Protein AF-A0A2I0UQT2-F1 (afdb_monomer_lite)

Secondary structure (DSSP, 8-state):
-EEEEEEE----------S----------EEEEEEEE-GGGEEEEEEESS-TTEEEEEEEETTTTEEEEEEEE-SSHHHHHHHHHHHHHHHHHHHSSPPPEEEESS--

Foldseek 3Di:
DDWDKDFDPPDPPDPPPDDDDPDPDDRPGPIDTPDDDDLQQFQEKEAEPVQLQWIKTWGADPVVRDIDIDIDGHPDNVVVVVVVVVSQVVNCVVVVDGHHYYYYHDDD

Radius of gyration: 18.78 Å; chains: 1; bounding box: 44×28×52 Å

Organism: NCBI:txid1758121

InterPro domains:
  IPR057676 STK11-interacting protein, C-terminal PH domain [PF25624] (1-103)

Structure (mmCIF, N/CA/C/O backbone):
data_AF-A0A2I0UQT2-F1
#
_entry.id   AF-A0A2I0UQT2-F1
#
loop_
_atom_site.group_PDB
_atom_site.id
_atom_site.type_symbol
_atom_site.label_atom_id
_atom_site.label_alt_id
_atom_site.label_comp_id
_atom_site.label_asym_id
_atom_site.label_entity_id
_atom_site.label_seq_id
_atom_site.pdbx_PDB_ins_code
_atom_site.Cartn_x
_atom_site.Cartn_y
_atom_site.Cartn_z
_atom_site.occupancy
_atom_site.B_iso_or_equiv
_atom_site.auth_seq_id
_atom_site.auth_comp_id
_atom_site.auth_asym_id
_atom_site.auth_atom_id
_atom_site.pdbx_PDB_model_num
ATOM 1 N N . MET A 1 1 ? 9.718 6.534 -0.800 1.00 85.25 1 MET A N 1
ATOM 2 C CA . MET A 1 1 ? 10.264 5.197 -0.462 1.00 85.25 1 MET A CA 1
ATOM 3 C C . MET A 1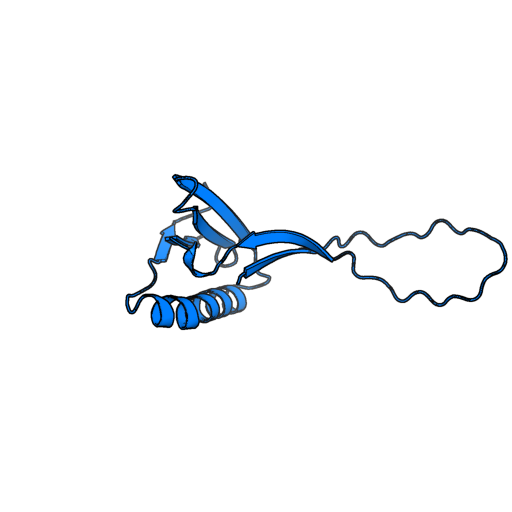 1 ? 9.426 4.632 0.669 1.00 85.25 1 MET A C 1
ATOM 5 O O . MET A 1 1 ? 9.088 5.401 1.558 1.00 85.25 1 MET A O 1
ATOM 9 N N . LEU A 1 2 ? 9.088 3.347 0.612 1.00 91.00 2 LEU A N 1
ATOM 10 C CA . LEU A 1 2 ? 8.327 2.615 1.621 1.00 91.00 2 LEU A CA 1
ATOM 11 C C . LEU A 1 2 ? 9.235 1.647 2.382 1.00 91.00 2 LEU A C 1
ATOM 13 O O . LEU A 1 2 ? 10.154 1.057 1.807 1.00 91.00 2 LEU A O 1
ATOM 17 N N . PHE A 1 3 ? 8.943 1.471 3.666 1.00 90.31 3 PHE A N 1
ATOM 18 C CA . PHE A 1 3 ? 9.668 0.581 4.563 1.00 90.31 3 PHE A CA 1
ATOM 19 C C . PHE A 1 3 ? 8.652 -0.264 5.324 1.00 90.31 3 PHE A C 1
ATOM 21 O O . PHE A 1 3 ? 7.803 0.284 6.024 1.00 90.31 3 PHE A O 1
ATOM 28 N N . LEU A 1 4 ? 8.736 -1.583 5.174 1.00 90.94 4 LEU A N 1
ATOM 29 C CA . LEU A 1 4 ? 7.925 -2.521 5.934 1.00 90.94 4 LEU A CA 1
ATOM 30 C C . LEU A 1 4 ? 8.678 -2.893 7.208 1.00 90.94 4 LEU A C 1
ATOM 32 O O . LEU A 1 4 ? 9.771 -3.463 7.147 1.00 90.94 4 LEU A O 1
ATOM 36 N N . LEU A 1 5 ? 8.092 -2.556 8.351 1.00 88.94 5 LEU A N 1
ATOM 37 C CA . LEU A 1 5 ? 8.660 -2.807 9.669 1.00 88.94 5 LEU A CA 1
ATOM 38 C C . LEU A 1 5 ? 7.892 -3.938 10.359 1.00 88.94 5 LEU A C 1
ATOM 40 O O . LEU A 1 5 ? 6.673 -4.029 10.242 1.00 88.94 5 LEU A O 1
ATOM 44 N N . GLU A 1 6 ? 8.611 -4.790 11.078 1.00 84.38 6 GLU A N 1
ATOM 45 C CA . GLU A 1 6 ? 8.053 -5.776 11.996 1.00 84.38 6 GLU A CA 1
ATOM 46 C C . GLU A 1 6 ? 8.283 -5.297 13.417 1.00 84.38 6 GLU A C 1
ATOM 48 O O . GLU A 1 6 ? 9.428 -5.108 13.829 1.00 84.38 6 GLU A O 1
ATOM 53 N N . GLU A 1 7 ? 7.206 -5.107 14.165 1.00 80.56 7 GLU A N 1
ATOM 54 C CA . GLU A 1 7 ? 7.304 -4.829 15.586 1.00 80.56 7 GLU A CA 1
ATOM 55 C C . GLU A 1 7 ? 7.127 -6.131 16.367 1.00 80.56 7 GLU A C 1
ATOM 57 O O . GLU A 1 7 ? 6.069 -6.759 16.343 1.00 80.56 7 GLU A O 1
ATOM 62 N N . ASN A 1 8 ? 8.178 -6.551 17.070 1.00 75.25 8 ASN A N 1
ATOM 63 C CA . ASN A 1 8 ? 8.104 -7.701 17.959 1.00 75.25 8 ASN A CA 1
ATOM 64 C C . ASN A 1 8 ? 7.667 -7.243 19.354 1.00 75.25 8 ASN A C 1
ATOM 66 O O . ASN A 1 8 ? 8.464 -6.700 20.116 1.00 75.25 8 ASN A O 1
ATOM 70 N N . HIS A 1 9 ? 6.407 -7.515 19.709 1.00 68.44 9 HIS A N 1
ATOM 71 C CA . HIS A 1 9 ? 5.831 -7.219 21.035 1.00 68.44 9 HIS A CA 1
ATOM 72 C C . HIS A 1 9 ? 6.261 -8.212 22.126 1.00 68.44 9 HIS A C 1
ATOM 74 O O . HIS A 1 9 ? 5.730 -8.192 23.237 1.00 68.44 9 HIS A O 1
ATOM 80 N N . GLN A 1 10 ? 7.211 -9.106 21.833 1.00 71.94 10 GLN A N 1
ATOM 81 C CA . GLN A 1 10 ? 7.800 -9.953 22.863 1.00 71.94 10 GLN A CA 1
ATOM 82 C C . GLN A 1 10 ? 8.554 -9.062 23.848 1.00 71.94 10 GLN A C 1
ATOM 84 O O . GLN A 1 10 ? 9.560 -8.440 23.503 1.00 71.94 10 GLN A O 1
ATOM 89 N N . TRP A 1 11 ? 8.047 -9.009 25.080 1.00 57.28 11 TRP A N 1
ATOM 90 C CA . TRP A 1 11 ? 8.743 -8.402 26.203 1.00 57.28 11 TRP A CA 1
ATOM 91 C C . TRP A 1 11 ? 10.118 -9.056 26.292 1.00 57.28 11 TRP A C 1
ATOM 93 O O . TRP A 1 11 ? 10.216 -10.269 26.492 1.00 57.28 11 TRP A O 1
ATOM 103 N N . GLN A 1 12 ? 11.179 -8.272 26.107 1.00 56.97 12 GLN A N 1
ATOM 104 C CA . GLN A 1 12 ? 12.522 -8.762 26.366 1.00 56.97 12 GLN A CA 1
ATOM 105 C C . GLN A 1 12 ? 12.620 -9.041 27.869 1.00 56.97 12 GLN A C 1
ATOM 107 O O . GLN A 1 12 ? 12.838 -8.130 28.665 1.00 56.97 12 GLN A O 1
ATOM 112 N N . VAL A 1 13 ? 12.444 -10.298 28.276 1.00 52.72 13 VAL A N 1
ATOM 113 C CA . VAL A 1 13 ? 12.934 -10.749 29.576 1.00 52.72 13 VAL A CA 1
ATOM 114 C C . VAL A 1 13 ? 14.448 -10.766 29.430 1.00 52.72 13 VAL A C 1
ATOM 116 O O . VAL A 1 13 ? 15.012 -11.702 28.865 1.00 52.72 13 VAL A O 1
ATOM 119 N N . GLN A 1 14 ? 15.104 -9.679 29.837 1.00 56.03 14 GLN A N 1
ATOM 120 C CA . GLN A 1 14 ? 16.555 -9.680 29.950 1.00 56.03 14 GLN A CA 1
ATOM 121 C C . GLN A 1 14 ? 16.934 -10.841 30.881 1.00 56.03 14 GLN A C 1
ATOM 123 O O . GLN A 1 14 ? 16.368 -10.934 31.974 1.00 56.03 14 GLN A O 1
ATOM 128 N N . PRO A 1 15 ? 17.845 -11.751 30.492 1.00 47.97 15 PRO A N 1
ATOM 129 C CA . PRO A 1 15 ? 18.445 -12.627 31.477 1.00 47.97 15 PRO A CA 1
ATOM 130 C C . PRO A 1 15 ? 19.174 -11.720 32.469 1.00 47.97 15 PRO A C 1
ATOM 132 O O . PRO A 1 15 ? 20.009 -10.909 32.069 1.00 47.97 15 PRO A O 1
ATOM 135 N N . SER A 1 16 ? 18.809 -11.816 33.745 1.00 45.72 16 SER A N 1
ATOM 136 C CA . SER A 1 16 ? 19.527 -11.179 34.840 1.00 45.72 16 SER A CA 1
ATOM 137 C C . SER A 1 16 ? 20.955 -11.724 34.852 1.00 45.72 16 SER A C 1
ATOM 139 O O . SER A 1 16 ? 21.213 -12.802 35.386 1.00 45.72 16 SER A O 1
ATOM 141 N N . LEU A 1 17 ? 21.872 -11.015 34.195 1.00 45.66 17 LEU A N 1
ATOM 142 C CA . LEU A 1 17 ? 23.288 -11.109 34.502 1.00 45.66 17 LEU A CA 1
ATOM 143 C C . LEU A 1 17 ? 23.504 -10.248 35.740 1.00 45.66 17 LEU A C 1
ATOM 145 O O . LEU A 1 17 ? 2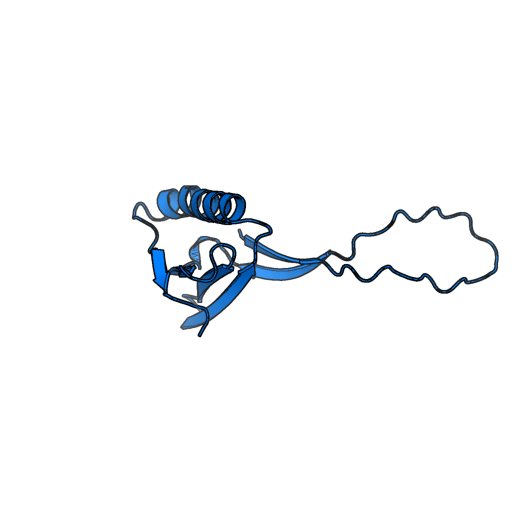3.690 -9.036 35.652 1.00 45.66 17 LEU A O 1
ATOM 149 N N . ASP A 1 18 ? 23.428 -10.895 36.898 1.00 47.91 18 ASP A N 1
ATOM 150 C CA . ASP A 1 18 ? 24.135 -10.412 38.073 1.00 47.91 18 ASP A CA 1
ATOM 151 C C . ASP A 1 18 ? 25.621 -10.301 37.695 1.00 47.91 18 ASP A C 1
ATOM 153 O O . ASP A 1 18 ? 26.284 -11.304 37.443 1.00 47.91 18 ASP A O 1
ATOM 157 N N . GLU A 1 19 ? 26.098 -9.077 37.493 1.00 48.44 19 GLU A N 1
ATOM 158 C CA . GLU A 1 19 ? 27.075 -8.397 38.353 1.00 48.44 19 GLU A CA 1
ATOM 159 C C . GLU A 1 19 ? 27.675 -7.198 37.592 1.00 48.44 19 GLU A C 1
ATOM 161 O O . GLU A 1 19 ? 28.349 -7.340 36.575 1.00 48.44 19 GLU A O 1
ATOM 166 N N . ASP A 1 20 ? 27.405 -6.012 38.145 1.00 48.12 20 ASP A N 1
ATOM 167 C CA . ASP A 1 20 ? 28.183 -4.779 38.004 1.00 48.12 20 ASP A CA 1
ATOM 168 C C . ASP A 1 20 ? 28.267 -4.149 36.605 1.00 48.12 20 ASP A C 1
ATOM 170 O O . ASP A 1 20 ? 29.298 -4.222 35.963 1.00 48.12 20 ASP 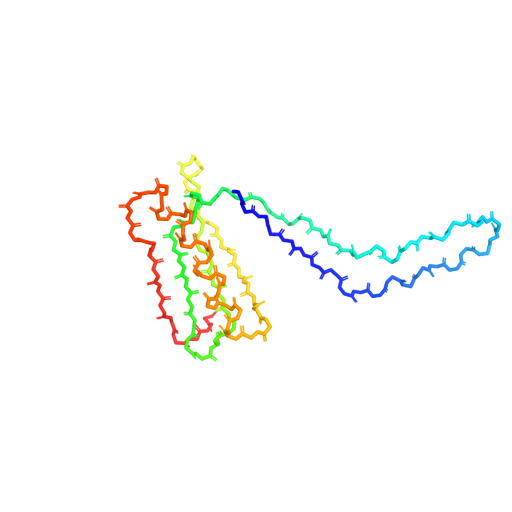A O 1
ATOM 174 N N . HIS A 1 21 ? 27.210 -3.472 36.141 1.00 43.34 21 HIS A N 1
ATOM 175 C CA . HIS A 1 21 ? 27.346 -2.269 35.302 1.00 43.34 21 HIS A CA 1
ATOM 176 C C . HIS A 1 21 ? 26.012 -1.500 35.260 1.00 43.34 21 HIS A C 1
ATOM 178 O O . HIS A 1 21 ? 25.031 -1.948 34.666 1.00 43.34 21 HIS A O 1
ATOM 184 N N . GLU A 1 22 ? 25.989 -0.312 35.871 1.00 47.41 22 GLU A N 1
ATOM 185 C CA . GLU A 1 22 ? 24.953 0.706 35.676 1.00 47.41 22 GLU A CA 1
ATOM 186 C C . GLU A 1 22 ? 24.882 1.094 34.191 1.00 47.41 22 GLU A C 1
ATOM 188 O O . GLU A 1 22 ? 25.638 1.929 33.697 1.00 47.41 22 GLU A O 1
ATOM 193 N N . ALA A 1 23 ? 23.973 0.470 33.451 1.00 44.00 23 ALA A N 1
ATOM 194 C CA . ALA A 1 23 ? 23.556 0.945 32.145 1.00 44.00 23 ALA A CA 1
ATOM 195 C C . ALA A 1 23 ? 22.048 0.752 32.043 1.00 44.00 23 ALA A C 1
ATOM 197 O O . ALA A 1 23 ? 21.555 -0.307 31.658 1.00 44.00 23 ALA A O 1
ATOM 198 N N . GLU A 1 24 ? 21.330 1.805 32.420 1.00 46.16 24 GLU A N 1
ATOM 199 C CA . GLU A 1 24 ? 19.916 2.017 32.146 1.00 46.16 24 GLU A CA 1
ATOM 200 C C . GLU A 1 24 ? 19.703 1.911 30.623 1.00 46.16 24 GLU A C 1
ATOM 202 O O . GLU A 1 24 ? 19.833 2.881 29.875 1.00 46.16 24 GLU A O 1
ATOM 207 N N . MET A 1 25 ? 19.487 0.695 30.115 1.00 49.12 25 MET A N 1
ATOM 208 C CA . MET A 1 25 ? 19.123 0.499 28.718 1.00 49.12 25 MET A CA 1
ATOM 209 C C . MET A 1 25 ? 17.624 0.768 28.602 1.00 49.12 25 MET A C 1
ATOM 211 O O . MET A 1 25 ? 16.838 0.043 29.216 1.00 49.12 25 MET A O 1
ATOM 215 N N . PRO A 1 26 ? 17.198 1.778 27.823 1.00 50.09 26 PRO A N 1
ATOM 216 C CA . PRO A 1 26 ? 15.780 1.995 27.593 1.00 50.09 26 P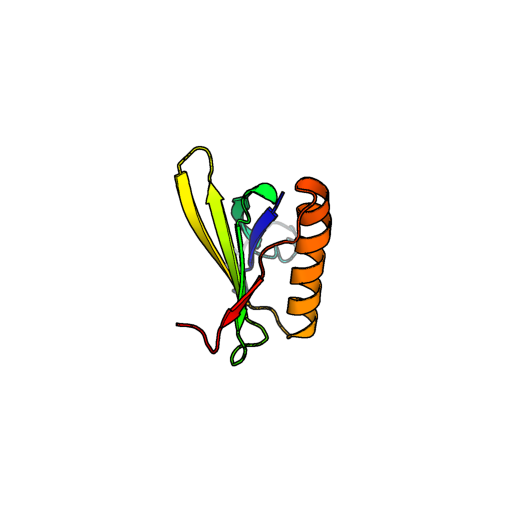RO A CA 1
ATOM 217 C C . PRO A 1 26 ? 15.187 0.752 26.913 1.00 50.09 26 PRO A C 1
ATOM 219 O O . PRO A 1 26 ? 15.919 0.051 26.200 1.00 50.09 26 PRO A O 1
ATOM 222 N N . PRO A 1 27 ? 13.882 0.472 27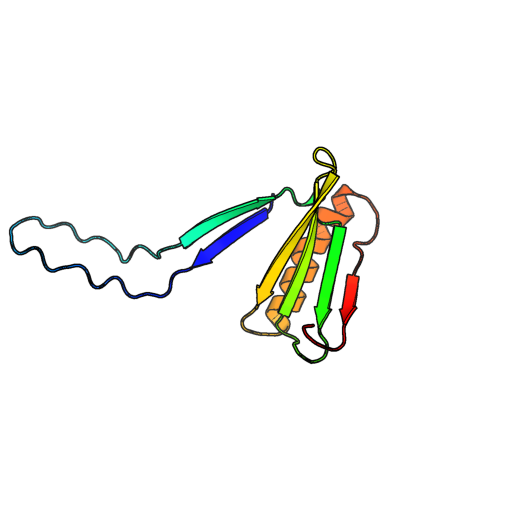.091 1.00 54.47 27 PRO A N 1
ATOM 223 C CA . PRO A 1 27 ? 13.219 -0.616 26.390 1.00 54.47 27 PRO A CA 1
ATOM 224 C C . PRO A 1 27 ? 13.360 -0.355 24.891 1.00 54.47 27 PRO A C 1
ATOM 226 O O . PRO A 1 27 ? 12.706 0.519 24.324 1.00 54.47 27 PRO A O 1
ATOM 229 N N . ARG A 1 28 ? 14.287 -1.065 24.245 1.00 58.81 28 ARG A N 1
ATOM 230 C CA . ARG A 1 28 ? 14.451 -0.993 22.799 1.00 58.81 28 ARG A CA 1
ATOM 231 C C . ARG A 1 28 ? 13.247 -1.714 22.219 1.00 58.81 28 ARG A C 1
ATOM 233 O O . ARG A 1 28 ? 13.175 -2.938 22.283 1.00 58.81 28 ARG A O 1
ATOM 240 N N . SER A 1 29 ? 12.285 -0.955 21.706 1.00 60.38 29 SER A N 1
ATOM 241 C CA . SER A 1 29 ? 11.249 -1.505 20.843 1.00 60.38 29 SER A CA 1
ATOM 242 C C . SER A 1 29 ? 11.949 -2.293 19.731 1.00 60.38 29 SER A C 1
ATOM 244 O O . SER A 1 29 ? 12.779 -1.761 18.991 1.00 60.38 29 SER A O 1
ATOM 246 N N . ASN A 1 30 ? 11.693 -3.600 19.678 1.00 71.88 30 ASN A N 1
ATOM 247 C CA . ASN A 1 30 ? 12.297 -4.511 18.709 1.00 71.88 30 ASN A CA 1
ATOM 248 C C . ASN A 1 30 ? 11.617 -4.319 17.347 1.00 71.88 30 ASN A C 1
ATOM 250 O O . ASN A 1 30 ? 10.834 -5.162 16.907 1.00 71.88 30 ASN A O 1
ATOM 254 N N . ILE A 1 31 ? 11.885 -3.181 16.709 1.00 78.25 31 ILE A N 1
ATOM 255 C CA . ILE A 1 31 ? 11.404 -2.860 15.368 1.00 78.25 31 ILE A CA 1
ATOM 256 C C . ILE A 1 31 ? 12.472 -3.305 14.368 1.00 78.25 31 ILE A C 1
ATOM 258 O O . ILE A 1 31 ? 13.572 -2.751 14.334 1.00 78.25 31 ILE A O 1
ATOM 262 N N . GLN A 1 32 ? 12.154 -4.304 13.549 1.00 84.69 32 GLN A N 1
ATOM 263 C CA . GLN A 1 32 ? 13.035 -4.810 12.501 1.00 84.69 32 GLN A CA 1
ATOM 264 C C . GLN A 1 32 ? 12.547 -4.357 11.123 1.00 84.69 32 GLN A C 1
ATOM 266 O O . GLN A 1 32 ? 11.368 -4.461 10.802 1.00 84.69 32 GLN A O 1
ATOM 271 N N . LEU A 1 33 ? 13.459 -3.889 10.269 1.00 87.50 33 LEU A N 1
ATOM 272 C CA . LEU A 1 33 ? 13.146 -3.638 8.863 1.00 87.50 33 LEU A CA 1
ATOM 273 C C . LEU A 1 33 ? 13.028 -4.977 8.122 1.00 87.50 33 LEU A C 1
ATOM 275 O O . LEU A 1 33 ? 14.032 -5.672 7.969 1.00 87.50 33 LEU A O 1
ATOM 279 N N . LYS A 1 34 ? 11.826 -5.326 7.650 1.00 88.69 34 LYS A N 1
ATOM 280 C CA . LYS A 1 34 ? 11.605 -6.523 6.824 1.00 88.69 34 LYS A CA 1
ATOM 281 C C . LYS A 1 34 ? 11.996 -6.277 5.380 1.00 88.69 34 LYS A C 1
ATOM 283 O O . LYS A 1 34 ? 12.716 -7.070 4.785 1.00 88.69 34 LYS A O 1
ATOM 288 N N . GLU A 1 35 ? 11.491 -5.187 4.810 1.00 90.81 35 GLU A N 1
ATOM 289 C CA . GLU A 1 35 ? 11.612 -4.937 3.380 1.00 90.81 35 GLU A CA 1
ATOM 290 C C . GLU A 1 35 ? 11.568 -3.440 3.064 1.00 90.81 35 GLU A C 1
ATOM 292 O O . GLU A 1 35 ? 10.994 -2.635 3.801 1.00 90.81 35 GLU A O 1
ATOM 297 N N . LYS A 1 36 ? 12.187 -3.059 1.947 1.00 92.62 36 LYS A N 1
ATOM 298 C CA . LYS A 1 36 ? 12.203 -1.695 1.426 1.00 92.62 36 LYS A CA 1
ATOM 299 C C . LYS A 1 36 ? 11.795 -1.718 -0.038 1.00 92.62 36 LYS A C 1
ATOM 301 O O . LYS A 1 36 ? 12.418 -2.417 -0.829 1.00 92.62 36 LYS A O 1
ATOM 306 N N . GLN A 1 37 ? 10.817 -0.895 -0.395 1.00 92.75 37 GLN A N 1
ATOM 307 C CA . GLN A 1 37 ? 10.293 -0.797 -1.758 1.00 92.75 37 GLN A CA 1
ATOM 308 C C . GLN A 1 37 ? 10.125 0.673 -2.157 1.00 92.75 37 GLN A C 1
ATOM 310 O O . GLN A 1 37 ? 9.772 1.505 -1.316 1.00 92.75 37 GLN A O 1
ATOM 315 N N . PRO A 1 38 ? 10.393 1.070 -3.410 1.00 93.75 38 PRO A N 1
ATOM 316 C CA . PRO A 1 38 ? 10.008 2.392 -3.868 1.00 93.75 38 PRO A CA 1
ATOM 317 C C . PRO A 1 38 ? 8.486 2.478 -3.969 1.00 93.75 38 PRO A C 1
ATOM 319 O O . PRO A 1 38 ? 7.801 1.494 -4.227 1.00 93.75 38 PRO A O 1
ATOM 322 N N . ILE A 1 39 ? 7.950 3.684 -3.771 1.00 93.12 39 ILE A N 1
ATOM 323 C CA . ILE A 1 39 ? 6.504 3.895 -3.896 1.00 93.12 39 ILE A CA 1
ATOM 324 C C . ILE A 1 39 ? 6.031 3.592 -5.324 1.00 93.12 39 ILE A C 1
ATOM 326 O O . ILE A 1 39 ? 4.937 3.081 -5.515 1.00 93.12 39 ILE A O 1
ATOM 330 N N . SER A 1 40 ? 6.905 3.808 -6.310 1.00 93.44 40 SER A N 1
ATOM 331 C CA . SER A 1 40 ? 6.665 3.493 -7.716 1.00 93.44 40 SER A CA 1
ATOM 332 C C . SER A 1 40 ? 6.450 2.009 -8.000 1.00 93.44 40 SER A C 1
ATOM 334 O O . SER A 1 40 ? 5.884 1.693 -9.037 1.00 93.44 40 SER A O 1
ATOM 336 N N . SER A 1 41 ? 6.888 1.104 -7.115 1.00 95.12 41 SER A N 1
ATOM 337 C CA . SER A 1 41 ? 6.631 -0.330 -7.289 1.00 95.12 41 SER A CA 1
ATOM 338 C C . SER A 1 41 ? 5.175 -0.694 -7.018 1.00 95.12 41 SER A C 1
ATOM 340 O O . SER A 1 41 ? 4.757 -1.773 -7.415 1.00 95.12 41 SER A O 1
ATOM 342 N N . ILE A 1 42 ? 4.385 0.145 -6.337 1.00 95.69 42 ILE A N 1
ATOM 343 C CA . ILE A 1 42 ? 2.981 -0.182 -6.059 1.00 95.69 42 ILE A CA 1
ATOM 344 C C . ILE A 1 42 ? 2.215 -0.226 -7.378 1.00 95.69 42 ILE A C 1
ATOM 346 O O . ILE A 1 42 ? 2.087 0.790 -8.059 1.00 95.69 42 ILE A O 1
ATOM 350 N N . SER A 1 43 ? 1.683 -1.399 -7.706 1.00 94.88 43 SER A N 1
ATOM 351 C CA . SER A 1 43 ? 0.895 -1.632 -8.915 1.00 94.88 43 SER A CA 1
ATOM 352 C C . SER A 1 43 ? -0.609 -1.646 -8.637 1.00 94.88 43 SER A C 1
ATOM 354 O O . SER A 1 43 ? -1.408 -1.311 -9.513 1.00 94.88 43 SER A O 1
ATOM 356 N N . ASN A 1 44 ? -1.019 -2.042 -7.428 1.00 95.19 44 ASN A N 1
ATOM 357 C CA . ASN A 1 44 ? -2.424 -2.116 -7.038 1.00 95.19 44 ASN A CA 1
ATOM 358 C C . ASN A 1 44 ? -2.585 -2.081 -5.512 1.00 95.19 44 ASN A C 1
ATOM 360 O O . ASN A 1 44 ? -1.751 -2.612 -4.774 1.00 95.19 44 ASN A O 1
ATOM 364 N N . VAL A 1 45 ? -3.700 -1.517 -5.056 1.00 96.44 45 VAL A N 1
ATOM 365 C CA . VAL A 1 45 ? -4.122 -1.524 -3.654 1.00 96.44 45 VAL A CA 1
ATOM 366 C C . VAL A 1 45 ? -5.431 -2.291 -3.531 1.00 96.44 45 VAL A C 1
ATOM 368 O O . VAL A 1 45 ? -6.417 -1.951 -4.181 1.00 96.44 45 VAL A O 1
ATOM 371 N N . ILE A 1 46 ? -5.457 -3.317 -2.687 1.00 96.44 46 ILE A N 1
ATOM 372 C CA . ILE A 1 46 ? -6.640 -4.148 -2.461 1.00 96.44 46 ILE A CA 1
ATOM 373 C C . ILE A 1 46 ? -7.106 -3.970 -1.017 1.00 96.44 46 ILE A C 1
ATOM 375 O O . ILE A 1 46 ? -6.314 -4.108 -0.084 1.00 96.44 46 ILE A O 1
ATOM 379 N N . THR A 1 47 ? -8.396 -3.704 -0.840 1.00 95.88 47 THR A N 1
ATOM 380 C CA . THR A 1 47 ? -9.076 -3.678 0.463 1.00 95.88 47 THR A CA 1
ATOM 381 C C . THR A 1 47 ? -10.195 -4.718 0.502 1.00 95.88 47 THR A C 1
ATOM 383 O O . THR A 1 47 ? -10.603 -5.243 -0.538 1.00 95.88 47 THR A O 1
ATOM 386 N N . TYR A 1 48 ? -10.700 -5.036 1.695 1.00 95.31 48 TYR A N 1
ATOM 387 C CA . TYR A 1 48 ? -11.665 -6.122 1.888 1.00 95.31 48 TYR A CA 1
ATOM 388 C C . TYR A 1 48 ? -12.941 -5.639 2.584 1.00 95.31 48 TYR A C 1
ATOM 390 O O . TYR A 1 48 ? -12.883 -4.924 3.582 1.00 95.31 48 TYR A O 1
ATOM 398 N N . ARG A 1 49 ? -14.116 -6.056 2.093 1.00 92.75 49 ARG A N 1
ATOM 399 C CA . ARG A 1 49 ? -15.416 -5.669 2.678 1.00 92.75 49 ARG A CA 1
ATOM 400 C C . ARG A 1 49 ? -15.655 -6.312 4.040 1.00 92.75 49 ARG A C 1
ATOM 402 O O . ARG A 1 49 ? -16.156 -5.651 4.942 1.00 92.75 49 ARG A O 1
ATOM 409 N N . LEU A 1 50 ? -15.328 -7.596 4.174 1.00 94.31 50 LEU A N 1
ATOM 410 C CA . LEU A 1 50 ? -15.508 -8.368 5.408 1.00 94.31 50 LEU A CA 1
ATOM 411 C C . LEU A 1 50 ? -14.355 -8.169 6.402 1.00 94.31 50 LEU A C 1
ATOM 413 O O . LEU A 1 50 ? -14.493 -8.510 7.574 1.00 94.31 50 LEU A O 1
ATOM 417 N N . CYS A 1 51 ? -13.238 -7.597 5.947 1.00 94.12 51 CYS A N 1
ATOM 418 C CA . CYS A 1 51 ? -12.044 -7.347 6.751 1.00 94.12 51 CYS A CA 1
ATOM 419 C C . CYS A 1 51 ? -11.601 -5.883 6.563 1.00 94.12 51 CYS A C 1
ATOM 421 O O . CYS A 1 51 ? -10.612 -5.616 5.883 1.00 94.12 51 CYS A O 1
ATOM 423 N N . PRO A 1 52 ? -12.344 -4.909 7.127 1.00 93.31 52 PRO A N 1
ATOM 424 C CA . PRO A 1 52 ? -12.157 -3.484 6.837 1.00 93.31 52 PRO A CA 1
ATOM 425 C C . PRO A 1 52 ? -10.865 -2.882 7.413 1.00 93.31 52 PRO A C 1
ATOM 427 O O . PRO A 1 52 ? -10.597 -1.707 7.183 1.00 93.31 52 PRO A O 1
ATOM 430 N N . CYS A 1 53 ? -10.080 -3.664 8.160 1.00 95.81 53 CYS A N 1
ATOM 431 C CA . CYS A 1 53 ? -8.768 -3.275 8.681 1.00 95.81 53 CYS A CA 1
ATOM 432 C C . CYS A 1 53 ? -7.606 -3.892 7.888 1.00 95.81 53 CYS A C 1
ATOM 434 O O . CYS A 1 53 ? -6.448 -3.639 8.206 1.00 95.81 53 CYS A O 1
ATOM 436 N N . ASP A 1 54 ? -7.885 -4.726 6.887 1.00 95.75 54 ASP A N 1
ATOM 437 C CA . ASP A 1 54 ? -6.863 -5.448 6.139 1.00 95.75 54 ASP A CA 1
ATOM 438 C C . ASP A 1 54 ? -6.659 -4.815 4.757 1.00 95.75 54 ASP A C 1
ATOM 440 O O . ASP A 1 54 ? -7.610 -4.508 4.031 1.00 95.75 54 ASP A O 1
ATOM 444 N N . ILE A 1 55 ? -5.395 -4.627 4.383 1.00 95.62 55 ILE A N 1
ATOM 445 C CA . ILE A 1 55 ? -4.975 -4.080 3.091 1.00 95.62 55 ILE A CA 1
ATOM 446 C C . ILE A 1 55 ? -3.879 -4.955 2.490 1.00 95.62 55 ILE A C 1
ATOM 448 O O . ILE A 1 55 ? -2.950 -5.396 3.173 1.00 95.62 55 ILE A O 1
ATOM 452 N N . LYS A 1 56 ? -3.970 -5.187 1.180 1.00 96.12 56 LYS A N 1
ATOM 453 C CA . LYS A 1 56 ? -2.919 -5.830 0.390 1.00 96.12 56 LYS A CA 1
ATOM 454 C C . LYS A 1 56 ? -2.355 -4.840 -0.618 1.00 96.12 56 LYS A C 1
ATOM 456 O O . LYS A 1 56 ? -3.087 -4.315 -1.457 1.00 96.12 56 LYS A O 1
ATOM 461 N N . LEU A 1 57 ? -1.051 -4.611 -0.554 1.00 96.44 57 LEU A N 1
ATOM 462 C CA . LEU A 1 57 ? -0.311 -3.853 -1.556 1.00 96.44 57 LEU A CA 1
ATOM 463 C C . LEU A 1 57 ? 0.337 -4.836 -2.525 1.00 96.44 57 LEU A C 1
ATOM 465 O O . LEU A 1 57 ? 1.103 -5.706 -2.107 1.00 96.44 57 LEU A O 1
ATOM 469 N N . MET A 1 58 ? 0.021 -4.697 -3.807 1.00 96.19 58 MET A N 1
ATOM 470 C CA . MET A 1 58 ? 0.700 -5.412 -4.883 1.00 96.19 58 MET A CA 1
ATOM 471 C C . MET A 1 58 ? 1.880 -4.563 -5.344 1.00 96.19 58 MET A C 1
ATOM 473 O O . MET A 1 58 ? 1.725 -3.363 -5.593 1.00 96.19 58 MET A O 1
ATOM 477 N N . LEU A 1 59 ? 3.052 -5.179 -5.433 1.00 95.69 59 LEU A N 1
ATOM 478 C CA . LEU A 1 59 ? 4.306 -4.524 -5.769 1.00 95.69 59 LEU A CA 1
ATOM 479 C C . LEU A 1 59 ? 4.900 -5.211 -6.993 1.00 95.69 59 LEU A C 1
ATOM 481 O O . LEU A 1 59 ? 5.088 -6.424 -6.991 1.00 95.69 59 LEU A O 1
ATOM 485 N N . TYR A 1 60 ? 5.198 -4.442 -8.031 1.00 95.62 60 TYR A N 1
ATOM 486 C CA . TYR A 1 60 ? 5.808 -4.940 -9.251 1.00 95.62 60 TYR A CA 1
ATOM 487 C C . TYR A 1 60 ? 7.205 -4.351 -9.428 1.00 95.62 60 TYR A C 1
ATOM 489 O O . TYR A 1 60 ? 7.383 -3.132 -9.466 1.00 95.62 60 TYR A O 1
ATOM 497 N N . ASP A 1 61 ? 8.201 -5.226 -9.540 1.00 93.38 61 ASP A N 1
ATOM 498 C CA . ASP A 1 61 ? 9.567 -4.840 -9.871 1.00 93.38 61 ASP A CA 1
ATOM 499 C C . ASP A 1 61 ? 9.740 -4.855 -11.394 1.00 93.38 61 ASP A C 1
ATOM 501 O O . ASP A 1 61 ? 9.804 -5.910 -12.026 1.00 93.38 61 ASP A O 1
ATOM 505 N N . GLU A 1 62 ? 9.836 -3.672 -11.999 1.00 88.50 62 GLU A N 1
ATOM 506 C CA . GLU A 1 62 ? 10.002 -3.522 -13.447 1.00 88.50 62 GLU A CA 1
ATOM 507 C C . GLU A 1 62 ? 11.341 -4.049 -13.984 1.00 88.50 62 GLU A C 1
ATOM 509 O O . GLU A 1 62 ? 11.446 -4.326 -15.181 1.00 88.50 62 GLU A O 1
ATOM 514 N N . VAL A 1 63 ? 12.365 -4.183 -13.138 1.00 90.75 63 VAL A N 1
ATOM 515 C CA . VAL A 1 63 ? 13.697 -4.663 -13.529 1.00 90.75 63 VAL A CA 1
ATOM 516 C C . VAL A 1 63 ? 13.732 -6.184 -13.493 1.00 90.75 63 VAL A C 1
ATOM 518 O O . VAL A 1 63 ? 14.150 -6.821 -14.459 1.00 90.75 63 VAL A O 1
ATOM 521 N N . LEU A 1 64 ? 13.270 -6.764 -12.388 1.00 91.38 64 LEU A N 1
ATOM 522 C CA . LEU A 1 64 ? 13.255 -8.208 -12.168 1.00 91.38 64 LEU A CA 1
ATOM 523 C C . LEU A 1 64 ? 12.025 -8.891 -12.784 1.00 91.38 64 LEU A C 1
ATOM 525 O O . LEU A 1 64 ? 12.015 -10.113 -12.913 1.00 91.38 64 LEU A O 1
ATOM 529 N N . LYS A 1 65 ? 11.013 -8.115 -13.194 1.00 92.88 65 LYS A N 1
ATOM 530 C CA . LYS A 1 65 ? 9.727 -8.585 -13.738 1.00 92.88 65 LYS A CA 1
ATOM 531 C C . LYS A 1 65 ? 9.005 -9.554 -12.799 1.00 92.88 65 LYS A C 1
ATOM 533 O O . LYS A 1 65 ? 8.336 -10.483 -13.251 1.00 92.88 65 LYS A O 1
ATOM 538 N N . VAL A 1 66 ? 9.137 -9.325 -11.494 1.00 94.38 66 VAL A N 1
ATOM 539 C CA . VAL A 1 66 ? 8.504 -10.127 -10.440 1.00 94.38 66 VAL A CA 1
ATOM 540 C C . VAL A 1 66 ? 7.462 -9.313 -9.691 1.00 94.38 66 VAL A C 1
ATOM 542 O O . VAL A 1 66 ? 7.586 -8.097 -9.544 1.00 94.38 66 VAL A O 1
ATOM 545 N N . GLU A 1 67 ? 6.445 -10.012 -9.201 1.00 94.00 67 GLU A N 1
ATOM 546 C CA . GLU A 1 67 ? 5.409 -9.450 -8.347 1.00 94.00 67 GLU A CA 1
ATOM 547 C C . GLU A 1 67 ? 5.593 -9.956 -6.913 1.00 94.00 67 GLU A C 1
ATOM 549 O O . GLU A 1 67 ? 5.806 -11.149 -6.684 1.00 94.00 67 GLU A O 1
ATOM 554 N N . SER A 1 68 ? 5.516 -9.044 -5.949 1.00 93.94 68 SER A N 1
ATOM 555 C CA . SER A 1 68 ? 5.478 -9.342 -4.521 1.00 93.94 68 SER A CA 1
ATOM 556 C C . SER A 1 68 ? 4.272 -8.668 -3.873 1.00 93.94 68 SER A C 1
ATOM 558 O O . SER A 1 68 ? 3.594 -7.828 -4.472 1.00 93.94 68 SER A O 1
ATOM 560 N N . THR A 1 69 ? 3.949 -9.075 -2.646 1.00 94.94 69 THR A N 1
ATOM 561 C CA . THR A 1 69 ? 2.757 -8.577 -1.958 1.00 94.94 69 THR A CA 1
ATOM 562 C C . THR A 1 69 ? 3.042 -8.280 -0.502 1.00 94.94 69 THR A C 1
ATOM 564 O O . THR A 1 69 ? 3.603 -9.125 0.196 1.00 94.94 69 THR A O 1
ATOM 567 N N . TRP A 1 70 ? 2.582 -7.126 -0.026 1.00 95.50 70 TRP A N 1
ATOM 568 C CA . TRP A 1 70 ? 2.560 -6.800 1.397 1.00 95.50 70 TRP A CA 1
ATOM 569 C C . TRP A 1 70 ? 1.135 -6.878 1.918 1.00 95.50 70 TRP A C 1
ATOM 571 O O . TRP A 1 70 ? 0.257 -6.167 1.432 1.00 95.50 70 TRP A O 1
ATOM 581 N N . HIS A 1 71 ? 0.916 -7.729 2.919 1.00 94.69 71 HIS A N 1
ATOM 582 C CA . HIS A 1 71 ? -0.317 -7.741 3.700 1.00 94.69 71 HIS A CA 1
ATOM 583 C C . HIS A 1 71 ? -0.092 -6.990 5.002 1.00 94.69 71 HIS A C 1
ATOM 585 O O . HIS A 1 71 ? 0.822 -7.311 5.760 1.00 94.69 71 HIS A O 1
ATOM 591 N N . ILE A 1 72 ? -0.921 -5.978 5.234 1.00 93.25 72 ILE A N 1
ATOM 592 C CA . ILE A 1 72 ? -0.847 -5.114 6.405 1.00 93.25 72 ILE A CA 1
ATOM 593 C C . ILE A 1 72 ? -2.234 -5.090 7.034 1.00 93.25 72 ILE A C 1
ATOM 595 O O . ILE A 1 72 ? -3.242 -4.966 6.339 1.00 93.25 72 ILE A O 1
ATOM 599 N N . ARG A 1 73 ? -2.268 -5.195 8.358 1.00 93.38 73 ARG A N 1
ATOM 600 C CA . ARG A 1 73 ? -3.480 -5.031 9.148 1.00 93.38 73 ARG A CA 1
ATOM 601 C C . ARG A 1 73 ? -3.342 -3.779 9.997 1.00 93.38 73 ARG A C 1
ATOM 603 O O . ARG A 1 73 ? -2.357 -3.634 10.716 1.00 93.38 73 ARG A O 1
ATOM 610 N N . THR A 1 74 ? -4.313 -2.885 9.901 1.00 93.19 74 THR A N 1
ATOM 611 C CA . THR A 1 74 ? -4.401 -1.692 10.742 1.00 93.19 74 THR A CA 1
ATOM 612 C C . THR A 1 74 ? -5.196 -1.986 12.011 1.00 93.19 74 THR A C 1
ATOM 614 O O . THR A 1 74 ? -5.928 -2.974 12.104 1.00 93.19 74 THR A O 1
ATOM 617 N N . GLU A 1 75 ? -5.064 -1.121 13.013 1.00 91.62 75 GLU A N 1
ATOM 618 C CA . GLU A 1 75 ? -5.815 -1.259 14.265 1.00 91.62 75 GLU A CA 1
ATOM 619 C C . GLU A 1 75 ? -7.311 -0.977 14.064 1.00 91.62 75 GLU A C 1
ATOM 621 O O . GLU A 1 75 ? -8.156 -1.642 14.666 1.00 91.62 75 GLU A O 1
ATOM 626 N N . CYS A 1 76 ? -7.651 -0.041 13.171 1.00 93.56 76 CYS A N 1
ATOM 627 C CA . CYS A 1 76 ? -9.028 0.294 12.824 1.00 93.56 76 CYS A CA 1
ATOM 628 C C . CYS A 1 76 ? -9.199 0.691 11.339 1.00 93.56 76 CYS A C 1
ATOM 630 O O . CYS A 1 76 ? -8.206 0.979 10.654 1.00 93.56 76 CYS A O 1
ATOM 632 N N . PRO A 1 77 ? -10.444 0.707 10.820 1.00 94.38 77 PRO A N 1
ATOM 633 C CA . PRO A 1 77 ? -10.734 1.038 9.419 1.00 94.38 77 PRO A CA 1
ATOM 634 C C . PRO A 1 77 ? -10.405 2.483 9.026 1.00 94.38 77 PRO A C 1
ATOM 636 O O . PRO A 1 77 ? -10.084 2.762 7.867 1.00 94.38 77 PRO A O 1
ATOM 639 N N . GLU A 1 78 ? -10.474 3.416 9.975 1.00 96.00 78 GLU A N 1
ATOM 640 C CA . GLU A 1 78 ? -10.136 4.823 9.753 1.00 96.00 78 GLU A CA 1
ATOM 641 C C . GLU A 1 78 ? -8.653 4.956 9.398 1.00 96.00 78 GLU A C 1
ATOM 643 O O . GLU A 1 78 ? -8.316 5.574 8.390 1.00 96.00 78 GLU A O 1
ATOM 648 N N . LEU A 1 79 ? -7.780 4.263 10.139 1.00 95.44 79 LEU A N 1
ATOM 649 C CA . LEU A 1 79 ? -6.343 4.218 9.856 1.00 95.44 79 LEU A CA 1
ATOM 650 C C . LEU A 1 79 ? -6.034 3.568 8.505 1.00 95.44 79 LEU A C 1
ATOM 652 O O . LEU A 1 79 ? -5.124 4.009 7.807 1.00 95.44 79 LEU A O 1
ATOM 656 N N . LEU A 1 80 ? -6.791 2.541 8.105 1.00 95.31 80 LEU A N 1
ATOM 657 C CA . LEU A 1 80 ? -6.645 1.958 6.769 1.00 95.31 80 LEU A CA 1
ATOM 658 C C . LEU A 1 80 ? -6.990 2.982 5.688 1.00 95.31 80 LEU A C 1
ATOM 660 O O . LEU A 1 80 ? -6.268 3.106 4.699 1.00 95.31 80 LEU A O 1
ATOM 664 N N . SER A 1 81 ? -8.076 3.726 5.883 1.00 94.00 81 SER A N 1
ATOM 665 C CA . SER A 1 81 ? -8.510 4.759 4.944 1.00 94.00 81 SER A CA 1
ATOM 666 C C . SER A 1 81 ? -7.458 5.865 4.823 1.00 94.00 81 SER A C 1
ATOM 668 O O . SER A 1 81 ? -7.076 6.224 3.711 1.00 94.00 81 SER A O 1
ATOM 670 N N . GLU A 1 82 ? -6.919 6.340 5.948 1.00 95.75 82 GLU A N 1
ATOM 671 C CA . GLU A 1 82 ? -5.828 7.321 5.975 1.00 95.75 82 GLU A CA 1
ATOM 672 C C . GLU A 1 82 ? -4.556 6.802 5.296 1.00 95.75 82 GLU A C 1
ATOM 674 O O . GLU A 1 82 ? -3.945 7.522 4.507 1.00 95.75 82 GLU A O 1
ATOM 679 N N . LEU A 1 83 ? -4.180 5.541 5.534 1.00 94.50 83 LEU A N 1
ATOM 680 C CA . LEU A 1 83 ? -3.021 4.914 4.897 1.00 94.50 83 LEU A CA 1
ATOM 681 C C . LEU A 1 83 ? -3.173 4.865 3.372 1.00 94.50 83 LEU A C 1
ATOM 683 O O . LEU A 1 83 ? -2.235 5.194 2.644 1.00 94.50 83 LEU A O 1
ATOM 687 N N . VAL A 1 84 ? -4.351 4.480 2.875 1.00 94.75 84 VAL A N 1
ATOM 688 C CA . VAL A 1 84 ? -4.632 4.444 1.434 1.00 94.75 84 VAL A CA 1
ATOM 689 C C . VAL A 1 84 ? -4.509 5.839 0.820 1.00 94.75 84 VAL A C 1
ATOM 691 O O . VAL A 1 84 ? -3.924 5.983 -0.253 1.00 94.75 84 VAL A O 1
ATOM 694 N N . GLU A 1 85 ? -5.030 6.868 1.486 1.00 95.44 85 GLU A N 1
ATOM 695 C CA . GLU A 1 85 ? -4.934 8.252 1.012 1.00 95.44 85 GLU A CA 1
ATOM 696 C C . GLU A 1 85 ? -3.497 8.782 1.057 1.00 95.44 85 GLU A C 1
ATOM 698 O O . GLU A 1 85 ? -3.055 9.445 0.115 1.00 95.44 85 GLU A O 1
ATOM 703 N N . TRP A 1 86 ? -2.742 8.428 2.099 1.00 94.81 86 TRP A N 1
ATOM 704 C CA . TRP A 1 86 ? -1.330 8.775 2.231 1.00 94.81 86 TRP A CA 1
ATOM 705 C C . TRP A 1 86 ? -0.468 8.142 1.136 1.00 94.81 86 TRP A C 1
ATOM 707 O O . TRP A 1 86 ? 0.440 8.795 0.632 1.00 94.81 86 TRP A O 1
ATOM 717 N N . ILE A 1 87 ? -0.753 6.899 0.733 1.00 94.88 87 ILE A N 1
ATOM 718 C CA . ILE A 1 87 ? -0.082 6.260 -0.410 1.00 94.88 87 ILE A CA 1
ATOM 719 C C . ILE A 1 87 ? -0.468 6.970 -1.709 1.00 94.88 87 ILE A C 1
ATOM 721 O O . ILE A 1 87 ? 0.390 7.242 -2.550 1.00 94.88 87 ILE A O 1
ATOM 725 N N . ARG A 1 88 ? -1.763 7.263 -1.869 1.00 95.31 88 ARG A N 1
ATOM 726 C CA . ARG A 1 88 ? -2.327 7.810 -3.100 1.00 95.31 88 ARG A CA 1
ATOM 727 C C . ARG A 1 88 ? -1.678 9.137 -3.487 1.00 95.31 88 ARG A C 1
ATOM 729 O O . ARG A 1 88 ? -1.224 9.252 -4.615 1.00 95.31 88 ARG A O 1
ATOM 736 N N . GLY A 1 89 ? -1.583 10.099 -2.569 1.00 95.00 89 GLY A N 1
ATOM 737 C CA . GLY A 1 89 ? -1.054 11.442 -2.857 1.00 95.00 89 GLY A CA 1
ATOM 738 C C . GLY A 1 89 ? 0.281 11.454 -3.625 1.00 95.00 89 GLY A C 1
ATOM 739 O O . GLY A 1 89 ? 0.307 11.858 -4.786 1.00 95.00 89 GLY A O 1
ATOM 740 N N . PRO A 1 90 ? 1.385 10.976 -3.026 1.00 94.56 90 PRO A N 1
ATOM 741 C CA . PRO A 1 90 ? 2.696 10.962 -3.671 1.00 94.56 90 PRO A CA 1
ATOM 742 C C . PRO A 1 90 ? 2.793 9.992 -4.858 1.00 94.56 90 PRO A C 1
ATOM 744 O O . PRO A 1 90 ? 3.618 10.205 -5.744 1.00 94.56 90 PRO A O 1
ATOM 747 N N . TRP A 1 91 ? 1.994 8.918 -4.891 1.00 96.12 91 TRP A N 1
ATOM 748 C CA . TRP A 1 91 ? 1.985 7.996 -6.030 1.00 96.12 91 TRP A CA 1
ATOM 749 C C . TRP A 1 91 ? 1.316 8.637 -7.253 1.00 96.12 91 TRP A C 1
ATOM 751 O O . TRP A 1 91 ? 1.907 8.675 -8.330 1.00 96.12 91 TRP A O 1
ATOM 761 N N . GLU A 1 92 ? 0.118 9.198 -7.091 1.00 96.44 92 GLU A N 1
ATOM 762 C CA . GLU A 1 92 ? -0.628 9.838 -8.182 1.00 96.44 92 GLU A CA 1
ATOM 763 C C . GLU A 1 92 ? 0.072 11.103 -8.675 1.00 96.44 92 GLU A C 1
ATOM 765 O O . GLU A 1 92 ? 0.080 11.362 -9.874 1.00 96.44 92 GLU A O 1
ATOM 770 N N . GLU A 1 93 ? 0.735 11.851 -7.789 1.00 95.50 93 GLU A N 1
ATOM 771 C CA . GLU A 1 93 ? 1.601 12.966 -8.186 1.00 95.50 93 GLU A CA 1
ATOM 772 C C . GLU A 1 93 ? 2.749 12.492 -9.094 1.00 95.50 93 GLU A C 1
ATOM 774 O O . GLU A 1 93 ? 3.048 13.122 -10.108 1.00 95.50 93 GLU A O 1
ATOM 779 N N . MET A 1 94 ? 3.361 11.346 -8.775 1.00 94.56 94 MET A N 1
ATOM 780 C CA . MET A 1 94 ? 4.483 10.793 -9.536 1.00 94.56 94 MET A CA 1
ATOM 781 C C . MET A 1 94 ? 4.074 10.277 -10.922 1.00 94.56 94 MET A C 1
ATOM 783 O O . MET A 1 94 ? 4.819 10.474 -11.882 1.00 94.56 94 MET A O 1
ATOM 787 N N . PHE A 1 95 ? 2.918 9.615 -11.039 1.00 93.31 95 PHE A N 1
ATOM 788 C CA . PHE A 1 95 ? 2.472 9.006 -12.300 1.00 93.31 95 PHE A CA 1
ATOM 789 C C . PHE A 1 95 ? 1.451 9.842 -13.080 1.00 93.31 95 PHE A C 1
ATOM 791 O O . PHE A 1 95 ? 1.196 9.545 -14.247 1.00 93.31 95 PHE A O 1
ATOM 798 N N . SER A 1 96 ? 0.877 10.884 -12.471 1.00 94.25 96 SER A N 1
ATOM 799 C CA . SER A 1 96 ? -0.186 11.722 -13.051 1.00 94.25 96 SER A CA 1
ATOM 800 C C . SER A 1 96 ? -1.418 10.931 -13.525 1.00 94.25 96 SER A C 1
ATOM 802 O O . SER A 1 96 ? -2.111 11.343 -14.456 1.00 94.25 96 SER A O 1
ATOM 804 N N . ILE A 1 97 ? -1.688 9.790 -12.888 1.00 94.62 97 ILE A N 1
ATOM 805 C CA . ILE A 1 97 ? -2.861 8.933 -13.107 1.00 94.62 97 ILE A CA 1
ATOM 806 C C . ILE A 1 97 ? -3.400 8.461 -11.757 1.00 94.62 97 ILE A C 1
ATOM 808 O O . ILE A 1 97 ? -2.676 8.491 -10.764 1.00 94.62 97 ILE A O 1
ATOM 812 N N . GLU A 1 98 ? -4.645 7.988 -11.734 1.00 94.50 98 GLU A N 1
ATOM 813 C CA . GLU A 1 98 ? -5.257 7.433 -10.525 1.00 94.50 98 GLU A CA 1
ATOM 814 C C . GLU A 1 98 ? -4.637 6.082 -10.147 1.00 94.50 98 GLU A C 1
ATOM 816 O O . GLU A 1 98 ? -4.452 5.197 -10.992 1.00 94.50 98 GLU A O 1
ATOM 821 N N . LEU A 1 99 ? -4.343 5.902 -8.858 1.00 94.19 99 LEU A N 1
ATOM 822 C CA . LEU A 1 99 ? -3.848 4.633 -8.335 1.00 94.19 99 LEU A CA 1
ATOM 823 C C . LEU A 1 99 ? -4.964 3.592 -8.393 1.00 94.19 99 LEU A C 1
ATOM 825 O O . LEU A 1 99 ? -6.052 3.788 -7.847 1.00 94.19 99 LEU A O 1
ATOM 829 N N . ARG A 1 100 ? -4.680 2.441 -9.010 1.00 94.25 100 ARG A N 1
ATOM 830 C CA . ARG A 1 100 ? -5.637 1.337 -9.074 1.00 94.25 100 ARG A CA 1
ATOM 831 C C . ARG A 1 100 ? -5.979 0.851 -7.663 1.00 94.25 100 ARG A C 1
ATOM 833 O O . ARG A 1 100 ? -5.096 0.459 -6.898 1.00 94.25 100 ARG A O 1
ATOM 840 N N . LYS A 1 101 ? -7.278 0.843 -7.357 1.00 93.75 101 LYS A N 1
ATOM 841 C CA . LYS A 1 101 ? -7.846 0.302 -6.120 1.00 93.75 101 LYS A CA 1
ATOM 842 C C . LYS A 1 101 ? -8.865 -0.784 -6.452 1.00 93.75 101 LYS A C 1
ATOM 844 O O . LYS A 1 101 ? -9.727 -0.588 -7.308 1.00 93.75 101 LYS A O 1
ATOM 849 N N . ALA A 1 102 ? -8.776 -1.920 -5.775 1.00 94.06 102 ALA A N 1
ATOM 850 C CA . ALA A 1 102 ? -9.736 -3.012 -5.872 1.00 94.06 102 ALA A CA 1
ATOM 851 C C . ALA A 1 102 ? -10.321 -3.323 -4.492 1.00 94.06 102 ALA A C 1
ATOM 853 O O . ALA A 1 102 ? -9.646 -3.193 -3.474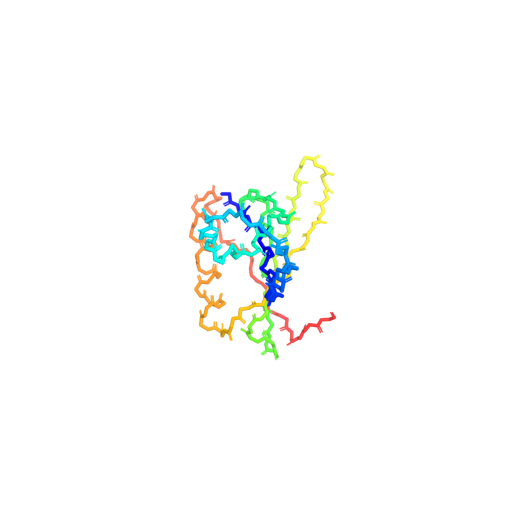 1.00 94.06 102 ALA A O 1
ATOM 854 N N . VAL A 1 103 ? -11.584 -3.743 -4.467 1.00 94.06 103 VAL A N 1
ATOM 855 C CA . VAL A 1 103 ? -12.276 -4.134 -3.237 1.00 94.06 103 VAL A CA 1
ATOM 856 C C . VAL A 1 103 ? -12.740 -5.576 -3.395 1.00 94.06 103 VAL A C 1
ATOM 858 O O . VAL A 1 103 ? -13.515 -5.871 -4.305 1.00 94.06 103 VAL A O 1
ATOM 861 N N . TYR A 1 104 ? -12.275 -6.462 -2.521 1.00 93.94 104 TYR A N 1
ATOM 862 C CA . TYR A 1 104 ? -12.668 -7.872 -2.480 1.00 93.94 104 TYR A CA 1
ATOM 863 C C . TYR A 1 104 ? -13.626 -8.150 -1.323 1.00 93.94 104 TYR A C 1
ATOM 865 O O . TYR A 1 104 ? -13.748 -7.353 -0.393 1.00 93.94 104 TYR A O 1
ATOM 873 N N . GLU A 1 105 ? -14.354 -9.266 -1.386 1.00 91.19 105 GLU A N 1
ATOM 874 C CA . GLU A 1 105 ? -15.314 -9.606 -0.332 1.00 91.19 105 GLU A CA 1
ATOM 875 C C . GLU A 1 105 ? -14.606 -9.992 0.967 1.00 91.19 105 GLU A C 1
ATOM 877 O O . GLU A 1 105 ? -14.888 -9.391 1.999 1.00 91.19 105 GLU A O 1
ATOM 882 N N . GLY A 1 106 ? -13.633 -10.900 0.924 1.00 83.62 106 GLY A N 1
ATOM 883 C CA . GLY A 1 106 ? -12.863 -11.326 2.092 1.00 83.62 106 GLY A CA 1
ATOM 884 C C . GLY A 1 106 ? -11.420 -11.675 1.741 1.00 83.62 106 GLY A C 1
ATOM 885 O O . GLY A 1 106 ? -11.033 -11.628 0.573 1.00 83.62 106 GLY A O 1
ATOM 886 N N . LEU A 1 107 ? -10.632 -11.993 2.769 1.00 79.75 107 LEU A N 1
ATOM 887 C CA . LEU A 1 107 ? -9.300 -12.576 2.612 1.00 79.75 107 LEU A CA 1
ATOM 888 C C . LEU A 1 107 ? -9.463 -13.986 2.018 1.00 79.75 107 LEU A C 1
ATOM 890 O O . LEU A 1 107 ? -10.144 -14.817 2.619 1.00 79.75 107 LEU A O 1
ATOM 894 N N . GLU A 1 108 ? -8.899 -14.218 0.831 1.00 63.31 108 GLU A N 1
ATOM 895 C CA . GLU A 1 108 ? -8.759 -15.558 0.234 1.00 63.31 108 GLU A CA 1
ATOM 896 C C . GLU A 1 108 ? -7.687 -16.388 0.947 1.00 63.31 108 GLU A C 1
ATOM 898 O O . GLU A 1 108 ? -6.642 -15.801 1.324 1.00 63.31 108 GLU A O 1
#

Sequence (108 aa):
MLFLLEENHQWQVQPSLDEDHEAEMPPRSNIQLKEKQPISSISNVITYRLCPCDIKLMLYDEVLKVESTWHIRTECPELLSELVEWIRGPWEEMFSIELRKAVYEGLE

pLDDT: mean 84.47, std 16.88, range [43.34, 96.44]